Protein AF-A0A0F9B2Y0-F1 (afdb_monomer)

Sequence (107 aa):
MMSETSPWLKVSEAFGSEPIVSQLLAGGLNIYVERYICEAMSPSVEALPITALVTQFGGSKVDEGGKGSVHAQFFPSISAVVPAGCATTWEFSGFADFAVFYFQPQS

Structure (mmCIF, N/CA/C/O backbone):
data_AF-A0A0F9B2Y0-F1
#
_entry.id   AF-A0A0F9B2Y0-F1
#
loop_
_atom_site.group_PDB
_atom_site.id
_atom_site.type_symbol
_atom_site.label_atom_id
_atom_site.label_alt_id
_atom_site.label_comp_id
_atom_site.label_asym_id
_atom_site.label_entity_id
_atom_site.label_seq_id
_atom_site.pdbx_PDB_ins_code
_atom_site.Cartn_x
_atom_site.Cartn_y
_atom_site.Cartn_z
_atom_site.occupancy
_atom_site.B_iso_or_equiv
_atom_site.auth_seq_id
_atom_site.auth_comp_id
_atom_site.auth_asym_id
_atom_site.auth_atom_id
_atom_site.pdbx_PDB_model_num
ATOM 1 N N . MET A 1 1 ? -5.778 19.342 18.969 1.00 36.38 1 MET A N 1
ATOM 2 C CA . MET A 1 1 ? -6.463 18.589 17.901 1.00 36.38 1 MET A CA 1
ATOM 3 C C . MET A 1 1 ? -5.442 18.355 16.809 1.00 36.38 1 MET A C 1
ATOM 5 O O . MET A 1 1 ? -5.197 19.264 16.030 1.00 36.38 1 MET A O 1
ATOM 9 N N . MET A 1 2 ? -4.755 17.212 16.831 1.00 38.03 2 MET A N 1
ATOM 10 C CA . MET A 1 2 ? -4.006 16.779 15.652 1.00 38.03 2 MET A CA 1
ATOM 11 C C . MET A 1 2 ? -5.064 16.443 14.605 1.00 38.03 2 MET A C 1
ATOM 13 O O . MET A 1 2 ? -5.978 15.682 14.913 1.00 38.03 2 MET A O 1
ATOM 17 N N . SER A 1 3 ? -5.022 17.075 13.433 1.00 41.97 3 SER A N 1
ATOM 18 C CA . SER A 1 3 ? -5.815 16.586 12.311 1.00 41.97 3 SER A CA 1
ATOM 19 C C . SER A 1 3 ? -5.354 15.155 12.069 1.00 41.97 3 SER A C 1
ATOM 21 O O . SER A 1 3 ? -4.180 14.947 11.765 1.00 41.97 3 SER A O 1
ATOM 23 N N . GLU A 1 4 ? -6.220 14.170 12.298 1.00 56.09 4 GLU A N 1
ATOM 24 C CA . GLU A 1 4 ? -5.918 12.787 11.944 1.00 56.09 4 GLU A CA 1
ATOM 25 C C . GLU A 1 4 ? -5.850 12.720 10.423 1.00 56.09 4 GLU A C 1
ATOM 27 O O . GLU A 1 4 ? -6.848 12.531 9.731 1.00 56.09 4 GLU A O 1
ATOM 32 N N . THR A 1 5 ? -4.657 12.971 9.894 1.00 66.56 5 THR A N 1
ATOM 33 C CA . THR A 1 5 ? -4.347 12.715 8.502 1.00 66.56 5 THR A CA 1
ATOM 34 C C . THR A 1 5 ? -4.630 11.245 8.256 1.00 66.56 5 THR A C 1
ATOM 36 O O . THR A 1 5 ? -4.080 10.377 8.942 1.00 66.56 5 THR A O 1
ATOM 39 N N . SER A 1 6 ? -5.537 10.968 7.325 1.00 84.12 6 SER A N 1
ATOM 40 C CA . SER A 1 6 ? -5.966 9.608 7.059 1.00 84.12 6 SER A CA 1
ATOM 41 C C . SER A 1 6 ? -4.760 8.725 6.708 1.00 84.12 6 SER A C 1
ATOM 43 O O . SER A 1 6 ? -3.865 9.196 6.004 1.00 84.12 6 SER A O 1
ATOM 45 N N . PRO A 1 7 ? -4.699 7.461 7.171 1.00 86.38 7 PRO A N 1
ATOM 46 C CA . PRO A 1 7 ? -3.510 6.614 7.016 1.00 86.38 7 PRO A CA 1
ATOM 47 C C . PRO A 1 7 ? -3.006 6.496 5.574 1.00 86.38 7 PRO A C 1
ATOM 49 O O . PRO A 1 7 ? -1.803 6.445 5.348 1.00 86.38 7 PRO A O 1
ATOM 52 N N . TRP A 1 8 ? -3.924 6.509 4.610 1.00 89.69 8 TR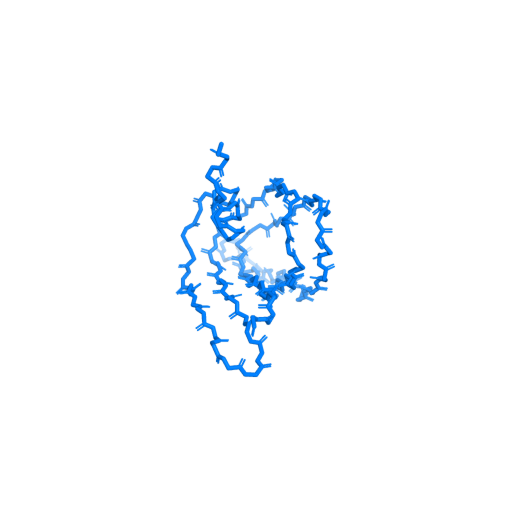P A N 1
ATOM 53 C CA . TRP A 1 8 ? -3.622 6.478 3.183 1.00 89.69 8 TRP A CA 1
ATOM 54 C C . TRP A 1 8 ? -2.944 7.749 2.659 1.00 89.69 8 TRP A C 1
ATOM 56 O O . TRP A 1 8 ? -2.064 7.668 1.807 1.00 89.69 8 TRP A O 1
ATOM 66 N N . LEU A 1 9 ? -3.249 8.925 3.223 1.00 87.00 9 LEU A N 1
ATOM 67 C CA . LEU A 1 9 ? -2.581 10.165 2.819 1.00 87.00 9 LEU A CA 1
ATOM 68 C C . LEU A 1 9 ? -1.089 10.123 3.169 1.00 87.00 9 LEU A C 1
ATOM 70 O O . LEU A 1 9 ? -0.271 10.531 2.355 1.00 87.00 9 LEU A O 1
ATOM 74 N N . LYS A 1 10 ? -0.724 9.531 4.316 1.00 86.12 10 LYS A N 1
ATOM 75 C CA . LYS A 1 10 ? 0.688 9.341 4.689 1.00 86.12 10 LYS A CA 1
ATOM 76 C C . LYS A 1 10 ? 1.454 8.500 3.668 1.00 86.12 10 LYS A C 1
ATOM 78 O O . LYS A 1 10 ? 2.622 8.767 3.406 1.00 86.12 10 LYS A O 1
ATOM 83 N N . VAL A 1 11 ? 0.808 7.475 3.112 1.00 87.75 11 VAL A N 1
ATOM 84 C CA . VAL A 1 11 ? 1.408 6.631 2.073 1.00 87.75 11 VAL A CA 1
ATOM 85 C C . VAL A 1 11 ? 1.506 7.413 0.767 1.00 87.75 11 VAL A C 1
ATOM 87 O O . VAL A 1 11 ? 2.599 7.529 0.228 1.00 87.75 11 VAL A O 1
ATOM 90 N N . SER A 1 12 ? 0.420 8.025 0.288 1.00 88.06 12 SER A N 1
ATOM 91 C CA . SER A 1 12 ? 0.454 8.824 -0.947 1.00 88.06 12 SER A CA 1
ATOM 92 C C . SER A 1 12 ? 1.509 9.939 -0.906 1.00 88.06 12 SER A C 1
ATOM 94 O O . SER A 1 12 ? 2.247 10.112 -1.876 1.00 88.06 12 SER A O 1
ATOM 96 N N . GLU A 1 13 ? 1.645 10.638 0.226 1.00 88.44 13 GLU A N 1
ATOM 97 C CA . GLU A 1 13 ? 2.670 11.666 0.438 1.00 88.44 13 GLU A CA 1
ATOM 98 C C . GLU A 1 13 ? 4.087 11.082 0.425 1.00 88.44 13 GLU A C 1
ATOM 100 O O . GLU A 1 13 ? 4.966 11.634 -0.237 1.00 88.44 13 GLU A O 1
ATOM 105 N N . ALA A 1 14 ? 4.316 9.950 1.101 1.00 87.19 14 ALA A N 1
ATOM 106 C CA . ALA A 1 14 ? 5.621 9.291 1.117 1.00 87.19 14 ALA A CA 1
ATOM 107 C C . ALA A 1 14 ? 6.054 8.840 -0.289 1.00 87.19 14 ALA A C 1
ATOM 109 O O . ALA A 1 14 ? 7.225 8.960 -0.645 1.00 87.19 14 ALA A O 1
ATOM 110 N N . PHE A 1 15 ? 5.106 8.366 -1.100 1.00 85.00 15 PHE A N 1
ATOM 111 C CA . PHE A 1 15 ? 5.336 7.954 -2.486 1.00 85.00 15 PHE A CA 1
ATOM 112 C C . PHE A 1 15 ? 5.294 9.112 -3.490 1.00 85.00 15 PHE A C 1
ATOM 114 O O . PHE A 1 15 ? 5.571 8.892 -4.664 1.00 85.00 15 PHE A O 1
ATOM 121 N N . GLY A 1 16 ? 4.924 10.334 -3.090 1.00 87.38 16 GLY A N 1
ATOM 122 C CA . GLY A 1 16 ? 4.801 11.476 -4.006 1.00 87.38 16 GLY A CA 1
ATOM 123 C C . GLY A 1 16 ? 3.978 11.175 -5.269 1.00 87.38 16 GLY A C 1
ATOM 124 O O . GLY A 1 16 ? 4.250 11.734 -6.331 1.00 87.38 16 GLY A O 1
ATOM 125 N N . SER A 1 17 ? 3.027 10.241 -5.173 1.00 87.56 17 SER A N 1
ATOM 126 C CA . SER A 1 17 ? 2.302 9.665 -6.303 1.00 87.56 17 SER A CA 1
ATOM 127 C C . SER A 1 17 ? 0.828 9.521 -5.950 1.00 87.56 17 SER A C 1
ATOM 129 O O . SER A 1 17 ? 0.467 9.178 -4.818 1.00 87.56 17 SER A O 1
ATOM 131 N N . GLU A 1 18 ? -0.029 9.789 -6.931 1.00 91.56 18 GLU A N 1
ATOM 132 C CA . GLU A 1 18 ? -1.464 9.578 -6.799 1.00 91.56 18 GLU A CA 1
ATOM 133 C C . GLU A 1 18 ? -1.814 8.120 -7.122 1.00 91.56 18 GLU A C 1
ATOM 135 O O . GLU A 1 18 ? -1.345 7.569 -8.126 1.00 91.56 18 GLU A O 1
ATOM 140 N N . PRO A 1 19 ? -2.650 7.471 -6.299 1.00 94.06 19 PRO A N 1
ATOM 141 C CA . PRO A 1 19 ? -3.080 6.112 -6.568 1.00 94.06 19 PRO A CA 1
ATOM 142 C C . PRO A 1 19 ? -4.041 6.053 -7.768 1.00 94.06 19 PRO A C 1
ATOM 144 O O . PRO A 1 19 ? -4.948 6.870 -7.913 1.00 94.06 19 PRO A O 1
ATOM 147 N N . ILE A 1 20 ? -3.906 5.019 -8.600 1.00 95.56 20 ILE A N 1
ATOM 148 C CA . ILE A 1 20 ? -4.813 4.743 -9.731 1.00 95.56 20 ILE A CA 1
ATOM 149 C C . ILE A 1 20 ? -6.139 4.100 -9.295 1.00 95.56 20 ILE A C 1
ATOM 151 O O . ILE A 1 20 ? -7.101 4.052 -10.059 1.00 95.56 20 ILE A O 1
ATOM 155 N N . VAL A 1 21 ? -6.182 3.570 -8.074 1.00 95.44 21 VAL A N 1
ATOM 156 C CA . VAL A 1 21 ? -7.388 3.088 -7.394 1.00 95.44 21 VAL A CA 1
ATOM 157 C C . VAL A 1 21 ? -7.322 3.623 -5.980 1.00 95.44 21 VAL A C 1
ATOM 159 O O . VAL A 1 21 ? -6.300 3.430 -5.339 1.00 95.44 21 VAL A O 1
ATOM 162 N N . SER A 1 22 ? -8.389 4.244 -5.489 1.00 95.62 22 SER A N 1
ATOM 163 C CA . SER A 1 22 ? -8.485 4.729 -4.111 1.00 95.62 22 SER A CA 1
ATOM 164 C C . SER A 1 22 ? -9.939 4.627 -3.664 1.00 95.62 22 SER A C 1
ATOM 166 O O . SER A 1 22 ? -10.791 5.394 -4.115 1.00 95.62 22 SER A O 1
ATOM 168 N N . GLN A 1 23 ? -10.266 3.591 -2.890 1.00 94.12 23 GLN A N 1
ATOM 169 C CA . GLN A 1 23 ? -11.661 3.213 -2.659 1.00 94.12 23 GLN A CA 1
ATOM 170 C C . GLN A 1 23 ? -11.873 2.558 -1.295 1.00 94.12 23 GLN A C 1
ATOM 172 O O . GLN A 1 23 ? -11.122 1.677 -0.884 1.00 94.12 23 GLN A O 1
ATOM 177 N N . LEU A 1 24 ? -12.977 2.915 -0.635 1.00 92.38 24 LEU A N 1
ATOM 178 C CA . LEU A 1 24 ? -13.501 2.151 0.494 1.00 92.38 24 LEU A CA 1
ATOM 179 C C . LEU A 1 24 ? -14.360 0.986 -0.015 1.00 92.38 24 LEU A C 1
ATOM 181 O O . LEU A 1 24 ? -15.382 1.196 -0.676 1.00 92.38 24 LEU A O 1
ATOM 185 N N . LEU A 1 25 ? -13.966 -0.236 0.331 1.00 90.69 25 LEU A N 1
ATOM 186 C CA . LEU A 1 25 ? -14.751 -1.456 0.175 1.00 90.69 25 LEU A CA 1
ATOM 187 C C . LEU A 1 25 ? -15.544 -1.695 1.467 1.00 90.69 25 LEU A C 1
ATOM 189 O O . LEU A 1 25 ? -15.115 -2.415 2.374 1.00 90.69 25 LEU A O 1
ATOM 193 N N . ALA A 1 26 ? -16.695 -1.028 1.555 1.00 81.62 26 ALA A N 1
ATOM 194 C CA . ALA A 1 26 ? -17.614 -1.142 2.683 1.00 81.62 26 ALA A CA 1
ATOM 195 C C . ALA A 1 26 ? -18.297 -2.526 2.734 1.00 81.62 26 ALA A C 1
ATOM 197 O O . ALA A 1 26 ? -18.407 -3.225 1.726 1.00 81.62 26 ALA A O 1
ATOM 198 N N . GLY A 1 27 ? -18.784 -2.916 3.915 1.00 77.75 27 GLY A N 1
ATOM 199 C CA . GLY A 1 27 ? -19.436 -4.208 4.155 1.00 77.75 27 GLY A CA 1
ATOM 200 C C . GLY A 1 27 ? -18.608 -5.110 5.069 1.00 77.75 27 GLY A C 1
ATOM 201 O O . GLY A 1 27 ? -17.907 -4.621 5.948 1.00 77.75 27 GLY A O 1
ATOM 202 N N . GLY A 1 28 ? -18.674 -6.430 4.868 1.00 75.25 28 GLY A N 1
ATOM 203 C CA . GLY A 1 28 ? -18.099 -7.416 5.799 1.00 75.25 28 GLY A CA 1
ATOM 204 C C . GLY A 1 28 ? -16.573 -7.377 5.978 1.00 75.25 28 GLY A C 1
ATOM 205 O O . GLY A 1 28 ? -16.071 -7.943 6.943 1.00 75.25 28 GLY A O 1
ATOM 206 N N . LEU A 1 29 ? -15.838 -6.718 5.077 1.00 78.62 29 LEU A N 1
ATOM 207 C CA . LEU A 1 29 ? -14.376 -6.590 5.143 1.00 78.62 29 LEU A CA 1
ATOM 208 C C . LEU A 1 29 ? -13.911 -5.248 5.734 1.00 78.62 29 LEU A C 1
ATOM 210 O O . LEU A 1 29 ? -12.880 -5.229 6.394 1.00 78.62 29 LEU A O 1
ATOM 214 N N . ASN A 1 30 ? -14.660 -4.157 5.523 1.00 89.25 30 ASN A N 1
ATOM 215 C CA . ASN A 1 30 ? -14.293 -2.775 5.871 1.00 89.25 30 ASN A CA 1
ATOM 216 C C . ASN A 1 30 ? -12.818 -2.433 5.563 1.00 89.25 30 ASN A C 1
ATOM 218 O O . ASN A 1 30 ? -12.003 -2.201 6.456 1.00 89.25 30 ASN A O 1
ATOM 222 N N . ILE A 1 31 ? -12.459 -2.446 4.277 1.00 92.88 31 ILE A N 1
ATOM 223 C CA . ILE A 1 31 ? -11.081 -2.217 3.812 1.00 92.88 31 ILE A CA 1
ATOM 224 C C . ILE A 1 31 ? -11.048 -0.976 2.931 1.00 92.88 31 ILE A C 1
ATOM 226 O O . ILE A 1 31 ? -11.821 -0.877 1.980 1.00 92.88 31 ILE A O 1
ATOM 230 N N . TYR A 1 32 ? -10.126 -0.057 3.204 1.00 94.88 32 TYR A N 1
ATOM 231 C CA . TYR A 1 32 ? -9.745 0.963 2.228 1.00 94.88 32 TYR A CA 1
ATOM 232 C C . TYR A 1 32 ? -8.608 0.411 1.373 1.00 94.88 32 TYR A C 1
ATOM 234 O O . TYR A 1 32 ? -7.708 -0.235 1.905 1.00 94.88 32 TYR A O 1
ATOM 242 N N . VAL A 1 33 ? -8.653 0.610 0.062 1.00 95.69 33 VAL A N 1
ATOM 243 C CA . VAL A 1 33 ? -7.638 0.094 -0.857 1.00 95.69 33 VAL A CA 1
ATOM 244 C C . VAL A 1 33 ? -7.069 1.213 -1.704 1.00 95.69 33 VAL A C 1
ATOM 246 O O . VAL A 1 33 ? -7.819 2.013 -2.265 1.00 95.69 33 VAL A O 1
ATOM 249 N N . GLU A 1 34 ? -5.746 1.212 -1.831 1.00 96.75 34 GLU A N 1
ATOM 250 C CA . GLU A 1 34 ? -5.029 2.000 -2.823 1.00 96.75 34 GLU A CA 1
ATOM 251 C C . GLU A 1 34 ? -4.187 1.111 -3.732 1.00 96.75 34 GLU A C 1
ATOM 253 O O . GLU A 1 34 ? -3.637 0.108 -3.279 1.00 96.75 34 GLU A O 1
ATOM 258 N N . ARG A 1 35 ? -4.074 1.477 -5.012 1.00 95.75 35 ARG A N 1
ATOM 259 C CA . ARG A 1 35 ? -3.119 0.877 -5.955 1.00 95.75 35 ARG A CA 1
ATOM 260 C C . ARG A 1 35 ? -2.286 1.966 -6.607 1.00 95.75 35 ARG A C 1
ATOM 262 O O . ARG A 1 35 ? -2.842 2.949 -7.086 1.00 95.75 35 ARG A O 1
ATOM 269 N N . TYR A 1 36 ? -0.988 1.735 -6.698 1.00 92.88 36 TYR A N 1
ATOM 270 C CA . TYR A 1 36 ? -0.011 2.657 -7.254 1.00 92.88 36 TYR A CA 1
ATOM 271 C C . TYR A 1 36 ? 0.736 2.013 -8.417 1.00 92.88 36 TYR A C 1
ATOM 273 O O . TYR A 1 36 ? 1.001 0.813 -8.413 1.00 92.88 36 TYR A O 1
ATOM 281 N N . ILE A 1 37 ? 1.064 2.846 -9.400 1.00 91.19 37 ILE A N 1
ATOM 282 C CA . ILE A 1 37 ? 1.877 2.542 -10.579 1.00 91.19 37 ILE A CA 1
ATOM 283 C C . ILE A 1 37 ? 2.843 3.729 -10.693 1.00 91.19 37 ILE A C 1
ATOM 285 O O . ILE A 1 37 ? 2.447 4.797 -11.157 1.00 91.19 37 ILE A O 1
ATOM 289 N N . CYS A 1 38 ? 4.074 3.586 -10.193 1.00 87.44 38 CYS A N 1
ATOM 290 C CA . CYS A 1 38 ? 5.029 4.697 -10.078 1.00 87.44 38 CYS A CA 1
ATOM 291 C C . CYS A 1 38 ? 6.484 4.285 -10.358 1.00 87.44 38 CYS A C 1
ATOM 293 O O . CYS A 1 38 ? 6.830 3.104 -10.366 1.00 87.44 38 CYS A O 1
ATOM 295 N N . GLU A 1 39 ? 7.352 5.269 -10.607 1.00 83.19 39 GLU A N 1
ATOM 296 C CA . GLU A 1 39 ? 8.790 5.030 -10.767 1.00 83.19 39 GLU A CA 1
ATOM 297 C C . GLU A 1 39 ? 9.439 4.580 -9.444 1.00 83.19 39 GLU A C 1
ATOM 299 O O . GLU A 1 39 ? 8.911 4.816 -8.356 1.00 83.19 39 GLU A O 1
ATOM 304 N N . ALA A 1 40 ? 10.584 3.903 -9.567 1.00 70.69 40 ALA A N 1
ATOM 305 C CA . ALA A 1 40 ? 11.385 3.377 -8.470 1.00 70.69 40 ALA A CA 1
ATOM 306 C C . ALA A 1 40 ? 11.601 4.413 -7.373 1.00 70.69 40 ALA A C 1
ATOM 308 O O . ALA A 1 40 ? 12.075 5.520 -7.635 1.00 70.69 40 ALA A O 1
ATOM 3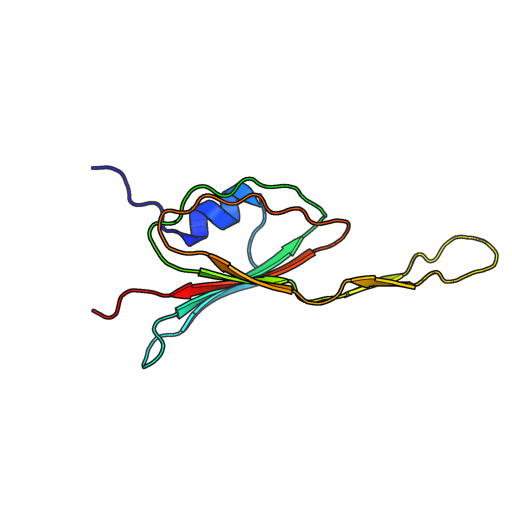09 N N . MET A 1 41 ? 11.327 4.023 -6.133 1.00 76.38 41 MET A N 1
ATOM 310 C CA . MET A 1 41 ? 11.536 4.891 -4.989 1.00 76.38 41 MET A CA 1
ATOM 311 C C . MET A 1 41 ? 11.798 4.110 -3.711 1.00 76.38 41 MET A C 1
ATOM 313 O O . MET A 1 41 ? 11.470 2.926 -3.600 1.00 76.38 41 MET A O 1
ATOM 317 N N . SER A 1 42 ? 12.406 4.808 -2.754 1.00 80.88 42 SER A N 1
ATOM 318 C CA . SER A 1 42 ? 12.776 4.270 -1.445 1.00 80.88 42 SER A CA 1
ATOM 319 C C . SER A 1 42 ? 12.106 5.048 -0.302 1.00 80.88 42 SER A C 1
ATOM 321 O O . SER A 1 42 ? 12.812 5.642 0.520 1.00 80.88 42 SER A O 1
ATOM 323 N N . PRO A 1 43 ? 10.764 5.161 -0.267 1.00 82.31 43 PRO A N 1
ATOM 324 C CA . PRO A 1 43 ? 10.106 5.959 0.750 1.00 82.31 43 PRO A CA 1
ATOM 325 C C . PRO A 1 43 ? 10.193 5.302 2.128 1.00 82.31 43 PRO A C 1
ATOM 327 O O . PRO A 1 43 ? 10.075 4.084 2.293 1.00 82.31 43 PRO A O 1
ATOM 330 N N . SER A 1 44 ? 10.353 6.154 3.137 1.00 85.69 44 SER A N 1
ATOM 331 C CA . SER A 1 44 ? 10.111 5.794 4.530 1.00 85.69 44 SER A CA 1
ATOM 332 C C . SER A 1 44 ? 8.662 6.129 4.853 1.00 85.69 44 SER A C 1
ATOM 334 O O . SER A 1 44 ? 8.262 7.292 4.776 1.00 85.69 44 SER A O 1
ATOM 336 N N . VAL A 1 45 ? 7.872 5.114 5.189 1.00 86.75 45 VAL A N 1
ATOM 337 C CA . VAL A 1 45 ? 6.478 5.275 5.598 1.00 86.75 45 VAL A CA 1
ATOM 338 C C . VAL A 1 45 ? 6.437 5.283 7.120 1.00 86.75 45 VAL A C 1
ATOM 340 O O . VAL A 1 45 ? 6.826 4.314 7.785 1.00 86.75 45 VAL A O 1
ATOM 343 N N . GLU A 1 46 ? 5.965 6.396 7.681 1.00 88.44 46 GLU A N 1
ATOM 344 C CA . GLU A 1 46 ? 5.733 6.512 9.117 1.00 88.44 46 GLU A CA 1
ATOM 345 C C . GLU A 1 46 ? 4.782 5.426 9.630 1.00 88.44 46 GLU A C 1
ATOM 347 O O . GLU A 1 46 ? 3.956 4.885 8.895 1.00 88.44 46 GLU A O 1
ATOM 352 N N . ALA A 1 47 ? 4.846 5.162 10.935 1.00 91.12 47 ALA A N 1
ATOM 353 C CA . ALA A 1 47 ? 3.915 4.261 11.592 1.00 91.12 47 ALA A CA 1
ATOM 354 C C . ALA A 1 47 ? 2.454 4.640 11.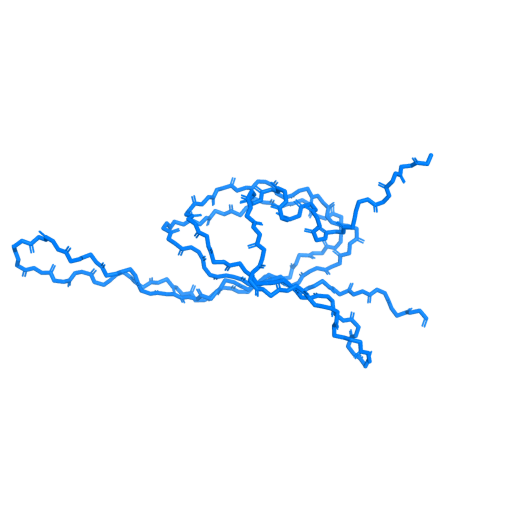286 1.00 91.12 47 ALA A C 1
ATOM 356 O O . ALA A 1 47 ? 1.992 5.749 11.589 1.00 91.12 47 ALA A O 1
ATOM 357 N N . LEU A 1 48 ? 1.729 3.689 10.698 1.00 91.19 48 LEU A N 1
ATOM 358 C CA . LEU A 1 48 ? 0.299 3.812 10.452 1.00 91.19 48 LEU A CA 1
ATOM 359 C C . LEU A 1 48 ? -0.471 3.446 11.730 1.00 91.19 48 LEU A C 1
ATOM 361 O O . LEU A 1 48 ? -0.083 2.510 12.431 1.00 91.19 48 LEU A O 1
ATOM 365 N N . PRO A 1 49 ? -1.583 4.130 12.047 1.00 91.38 49 PRO A N 1
ATOM 366 C CA . PRO A 1 49 ? -2.386 3.817 13.232 1.00 91.38 49 PRO A CA 1
ATOM 367 C C . PRO A 1 49 ? -3.212 2.527 13.078 1.00 91.38 49 PRO A C 1
ATOM 369 O O . PRO A 1 49 ? -3.869 2.099 14.022 1.00 91.38 49 PRO A O 1
ATOM 372 N N . ILE A 1 50 ? -3.192 1.910 11.895 1.00 93.19 50 ILE A N 1
ATOM 373 C CA . ILE A 1 50 ? -3.957 0.715 11.542 1.00 93.19 50 ILE A CA 1
ATOM 374 C C . ILE A 1 50 ? -3.058 -0.317 10.868 1.00 93.19 50 ILE A C 1
ATOM 376 O O . ILE A 1 50 ? -1.993 0.012 10.347 1.00 93.19 50 ILE A O 1
ATOM 380 N N . THR A 1 51 ? -3.510 -1.570 10.873 1.00 94.50 51 THR A N 1
ATOM 381 C CA . THR A 1 51 ? -2.826 -2.645 10.148 1.00 94.50 51 THR A CA 1
ATOM 382 C C . THR A 1 51 ? -3.055 -2.472 8.651 1.00 94.50 51 THR A C 1
ATOM 384 O O . THR A 1 51 ? -4.170 -2.161 8.219 1.00 94.50 51 THR A O 1
ATOM 387 N N . ALA A 1 52 ? -2.016 -2.721 7.861 1.00 95.44 52 ALA A N 1
ATOM 388 C CA . ALA A 1 52 ? -2.092 -2.726 6.408 1.00 95.44 52 ALA A CA 1
ATOM 389 C C . ALA A 1 52 ? -1.536 -4.032 5.831 1.00 95.44 52 ALA A C 1
ATOM 391 O O . ALA A 1 52 ? -0.595 -4.611 6.367 1.00 95.44 52 ALA A O 1
ATOM 392 N N . LEU A 1 53 ? -2.104 -4.492 4.721 1.00 96.00 53 LEU A N 1
ATOM 393 C CA . LEU A 1 53 ? -1.483 -5.485 3.852 1.00 96.00 53 LEU A CA 1
ATOM 394 C C . LEU A 1 53 ? -0.920 -4.752 2.639 1.00 96.00 53 LEU A C 1
ATOM 396 O O . LEU A 1 53 ? -1.662 -4.124 1.891 1.00 96.00 53 LEU A O 1
ATOM 400 N N . VAL A 1 54 ? 0.385 -4.855 2.435 1.00 94.19 54 VAL A N 1
ATOM 401 C CA . VAL A 1 54 ? 1.079 -4.302 1.273 1.00 94.19 54 VAL A CA 1
ATOM 402 C C . VAL A 1 54 ? 1.354 -5.448 0.321 1.00 94.19 54 VAL A C 1
ATOM 404 O O . VAL A 1 54 ? 1.860 -6.485 0.743 1.00 94.19 54 VAL A O 1
ATOM 407 N N . THR A 1 55 ? 0.998 -5.294 -0.948 1.00 94.19 55 THR A N 1
ATOM 408 C CA . THR A 1 55 ? 1.269 -6.287 -1.989 1.00 94.19 55 THR A CA 1
ATOM 409 C C . THR A 1 55 ? 1.942 -5.614 -3.164 1.00 94.19 55 THR A C 1
ATOM 411 O O . THR A 1 55 ? 1.309 -4.842 -3.875 1.00 94.19 55 THR A O 1
ATOM 414 N N . GLN A 1 56 ? 3.214 -5.929 -3.375 1.00 91.00 56 GLN A N 1
ATOM 415 C CA . GLN A 1 56 ? 3.916 -5.630 -4.610 1.00 91.00 56 GLN A CA 1
ATOM 416 C C . GLN A 1 56 ? 3.482 -6.659 -5.653 1.00 91.00 56 GLN A C 1
ATOM 418 O O . GLN A 1 56 ? 3.583 -7.873 -5.444 1.00 91.00 56 GLN A O 1
ATOM 423 N N . PHE A 1 57 ? 2.946 -6.164 -6.761 1.00 87.75 57 PHE A N 1
ATOM 424 C CA . PHE A 1 57 ? 2.622 -6.976 -7.915 1.00 87.75 57 PHE A CA 1
ATOM 425 C C . PHE A 1 57 ? 3.901 -7.123 -8.726 1.00 87.75 57 PHE A C 1
ATOM 427 O O . PHE A 1 57 ? 4.462 -6.143 -9.216 1.00 87.75 57 PHE A O 1
ATOM 434 N N . GLY A 1 58 ? 4.400 -8.356 -8.803 1.00 78.62 58 GLY A N 1
ATOM 435 C CA . GLY A 1 58 ? 5.586 -8.685 -9.570 1.00 78.62 58 GLY A CA 1
ATOM 436 C C . GLY A 1 58 ? 5.493 -8.181 -11.009 1.00 78.62 58 GLY A C 1
ATOM 437 O O . GLY A 1 58 ? 4.426 -7.859 -11.532 1.00 78.62 58 GLY A O 1
ATOM 438 N N . GLY A 1 59 ? 6.631 -8.137 -11.678 1.00 74.94 59 GLY A N 1
ATOM 439 C CA . GLY A 1 59 ? 6.704 -7.633 -13.038 1.00 74.94 59 GLY A CA 1
ATOM 440 C C . GLY A 1 59 ? 7.909 -8.190 -13.758 1.00 74.94 59 GLY A C 1
ATOM 441 O O . GLY A 1 59 ? 8.759 -8.862 -13.169 1.00 74.94 59 GLY A O 1
ATOM 442 N N . SER A 1 60 ? 7.988 -7.896 -15.048 1.00 62.47 60 SER A N 1
ATOM 443 C CA . SER A 1 60 ? 9.220 -8.092 -15.787 1.00 62.47 60 SER A CA 1
ATOM 444 C C . SER A 1 60 ? 9.663 -6.774 -16.387 1.00 62.47 60 SER A C 1
ATOM 446 O O . SER A 1 60 ? 8.890 -6.119 -17.085 1.00 62.47 60 SER A O 1
ATOM 448 N N . LYS A 1 61 ? 10.904 -6.378 -16.106 1.00 66.75 61 LYS A N 1
ATOM 449 C CA . LYS A 1 61 ? 11.532 -5.285 -16.841 1.00 66.75 61 LYS A CA 1
ATOM 450 C C . LYS A 1 61 ? 12.077 -5.861 -18.141 1.00 66.75 61 LYS A C 1
ATOM 452 O O . LYS A 1 61 ? 12.880 -6.795 -18.104 1.00 66.75 61 LYS A O 1
ATOM 457 N N . VAL A 1 62 ? 11.632 -5.304 -19.263 1.00 65.44 62 VAL A N 1
ATOM 458 C CA . VAL A 1 62 ? 12.155 -5.615 -20.594 1.00 65.44 62 VAL A CA 1
ATOM 459 C C . VAL A 1 62 ? 13.059 -4.461 -21.010 1.00 65.44 62 VAL A C 1
ATOM 461 O O . VAL A 1 62 ? 12.583 -3.351 -21.232 1.00 65.44 62 VAL A O 1
ATOM 464 N N . ASP A 1 63 ? 14.362 -4.715 -21.093 1.00 63.78 63 ASP A N 1
ATOM 465 C CA . ASP A 1 63 ? 15.312 -3.754 -21.653 1.00 63.78 63 ASP A CA 1
ATOM 466 C C . ASP A 1 63 ? 15.451 -4.006 -23.166 1.00 63.78 63 ASP A C 1
ATOM 468 O O . ASP A 1 63 ? 16.166 -4.912 -23.601 1.00 63.78 63 ASP A O 1
ATOM 472 N N . GLU A 1 64 ? 14.750 -3.211 -23.982 1.00 62.72 64 GLU A N 1
ATOM 473 C CA . GLU A 1 64 ? 14.897 -3.200 -25.444 1.00 62.72 64 GLU A CA 1
ATOM 474 C C . GLU A 1 64 ? 15.852 -2.069 -25.856 1.00 62.72 64 GLU A C 1
ATOM 476 O O . GLU A 1 64 ? 15.538 -0.892 -25.699 1.00 62.72 64 GLU A O 1
ATOM 481 N N . GLY A 1 65 ? 17.042 -2.395 -26.376 1.00 60.66 65 GLY A N 1
ATOM 482 C CA . GLY A 1 65 ? 17.957 -1.351 -26.870 1.00 60.66 65 GLY A CA 1
ATOM 483 C C . GLY A 1 65 ? 19.416 -1.746 -27.100 1.00 60.66 65 GLY A C 1
ATOM 484 O O . GLY A 1 65 ? 20.142 -1.024 -27.783 1.00 60.66 65 GLY A O 1
ATOM 485 N N . GLY A 1 66 ? 19.870 -2.894 -26.593 1.00 59.44 66 GLY A N 1
ATOM 486 C CA . GLY A 1 66 ? 21.197 -3.430 -26.907 1.00 59.44 66 GLY A CA 1
ATOM 487 C C . GLY A 1 66 ? 21.160 -4.317 -28.150 1.00 59.44 66 GLY A C 1
ATOM 488 O O . GLY A 1 66 ? 20.312 -5.202 -28.250 1.00 59.44 66 GLY A O 1
ATOM 489 N N . LYS A 1 67 ? 22.091 -4.133 -29.097 1.00 55.50 67 LYS A N 1
ATOM 490 C CA . LYS A 1 67 ? 22.311 -5.100 -30.187 1.00 55.50 67 LYS A CA 1
ATOM 491 C C . LYS A 1 67 ? 22.617 -6.484 -29.587 1.00 55.50 67 LYS A C 1
ATOM 493 O O . LYS A 1 67 ? 23.763 -6.743 -29.237 1.00 55.50 67 LYS A O 1
ATOM 498 N N . GLY A 1 68 ? 21.618 -7.366 -29.508 1.00 54.16 68 GLY A N 1
ATOM 499 C CA . GLY A 1 68 ? 21.829 -8.814 -29.399 1.00 54.16 68 GLY A CA 1
ATOM 500 C C . GLY A 1 68 ? 21.088 -9.585 -28.304 1.00 54.16 68 GLY A C 1
ATOM 501 O O . GLY A 1 68 ? 21.081 -10.810 -28.391 1.00 54.16 68 GLY A O 1
ATOM 502 N N . SER A 1 69 ? 20.439 -8.958 -27.320 1.00 55.91 69 SER A N 1
ATOM 503 C CA . SER A 1 69 ? 19.710 -9.725 -26.295 1.00 55.91 69 SER A CA 1
ATOM 504 C C . SER A 1 69 ? 18.608 -8.925 -25.604 1.00 55.91 69 SER A C 1
ATOM 506 O O . SER A 1 69 ? 18.854 -7.877 -25.016 1.00 55.91 69 SER A O 1
ATOM 508 N N . VAL A 1 70 ? 17.387 -9.469 -25.636 1.00 54.06 70 VAL A N 1
ATOM 509 C CA . VAL A 1 70 ? 16.314 -9.092 -24.710 1.00 54.06 70 VAL A CA 1
ATOM 510 C C . VAL A 1 70 ? 16.666 -9.705 -23.358 1.00 54.06 70 VAL A C 1
ATOM 512 O O . VAL A 1 70 ? 16.691 -10.929 -23.219 1.00 54.06 70 VAL A O 1
ATOM 515 N N . HIS A 1 71 ? 16.968 -8.873 -22.365 1.00 58.44 71 HIS A N 1
ATOM 516 C CA . HIS A 1 71 ? 17.131 -9.324 -20.986 1.00 58.44 71 HIS A CA 1
ATOM 517 C C . HIS A 1 71 ? 15.845 -9.014 -20.221 1.00 58.44 71 HIS A C 1
ATOM 519 O O . HIS A 1 71 ? 15.541 -7.857 -19.951 1.00 58.44 71 HIS A O 1
ATOM 525 N N . ALA A 1 72 ? 15.081 -10.058 -19.900 1.00 56.53 72 ALA A N 1
ATOM 526 C CA . ALA A 1 72 ? 13.949 -9.961 -18.989 1.00 56.53 72 ALA A CA 1
ATOM 527 C C . ALA A 1 72 ? 14.456 -10.152 -17.552 1.00 56.53 72 ALA A C 1
ATOM 529 O O . ALA A 1 72 ? 14.980 -11.216 -17.216 1.00 56.53 72 ALA A O 1
ATOM 530 N N . GLN A 1 73 ? 14.316 -9.133 -16.702 1.00 64.31 73 GLN A N 1
ATOM 531 C CA . GLN A 1 73 ? 14.483 -9.286 -15.252 1.00 64.31 73 GLN A CA 1
ATOM 532 C C . GLN A 1 73 ? 13.112 -9.538 -14.634 1.00 64.31 73 GLN A C 1
ATOM 534 O O . GLN A 1 73 ? 12.179 -8.790 -14.914 1.00 64.31 73 GLN A O 1
ATOM 539 N N . PHE A 1 74 ? 12.975 -10.596 -13.834 1.00 63.34 74 PHE A N 1
ATOM 540 C CA . PHE A 1 74 ? 11.728 -10.946 -13.154 1.00 63.34 74 PHE A CA 1
ATOM 541 C C . PHE A 1 74 ? 11.762 -10.472 -11.704 1.00 63.34 74 PHE A C 1
ATOM 543 O O . PHE A 1 74 ? 12.693 -10.795 -10.968 1.00 63.34 74 PHE A O 1
ATOM 550 N N . PHE A 1 75 ? 10.715 -9.765 -11.292 1.00 70.44 75 PHE A N 1
ATOM 551 C CA . PHE A 1 75 ? 10.488 -9.359 -9.911 1.00 70.44 75 PHE A CA 1
ATOM 552 C C . PHE A 1 75 ? 9.369 -10.229 -9.331 1.00 70.44 75 PHE A C 1
ATOM 554 O O . PHE A 1 75 ? 8.255 -10.191 -9.862 1.00 70.44 75 PHE A O 1
ATOM 561 N N . PRO A 1 76 ? 9.638 -11.057 -8.302 1.00 77.25 76 PRO A N 1
ATOM 562 C CA . PRO A 1 76 ? 8.596 -11.854 -7.670 1.00 77.25 76 PRO A CA 1
ATOM 563 C C . PRO A 1 76 ? 7.603 -10.939 -6.953 1.00 77.25 76 PRO A C 1
ATOM 565 O O . PRO A 1 76 ? 8.011 -9.957 -6.342 1.00 77.25 76 PRO A O 1
ATOM 568 N N . SER A 1 77 ? 6.319 -11.298 -6.983 1.00 87.25 77 SER A N 1
ATOM 569 C CA . SER A 1 77 ? 5.317 -10.638 -6.144 1.00 87.25 77 SER A CA 1
ATOM 570 C C . SER A 1 77 ? 5.621 -10.888 -4.669 1.00 87.25 77 SER A C 1
ATOM 572 O O . SER A 1 77 ? 5.921 -12.020 -4.278 1.00 87.25 77 SER A O 1
ATOM 574 N N . ILE A 1 78 ? 5.497 -9.851 -3.843 1.00 89.31 78 ILE A N 1
ATOM 575 C CA . ILE A 1 78 ? 5.717 -9.932 -2.395 1.00 89.31 78 ILE A CA 1
ATOM 576 C C . ILE A 1 78 ? 4.523 -9.316 -1.676 1.00 89.31 78 ILE A 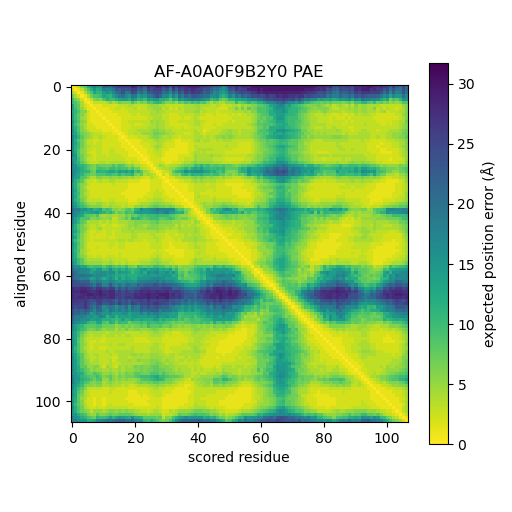C 1
ATOM 578 O O . ILE A 1 78 ? 4.086 -8.218 -2.016 1.00 89.31 78 ILE A O 1
ATOM 582 N N . SER A 1 79 ? 4.034 -9.997 -0.641 1.00 93.44 79 SER A N 1
ATOM 583 C CA . SER A 1 79 ? 3.019 -9.465 0.265 1.00 93.44 79 SER A CA 1
ATOM 584 C C . SER A 1 79 ? 3.540 -9.432 1.696 1.00 93.44 79 SER A C 1
ATOM 586 O O . SER A 1 79 ? 4.145 -10.397 2.162 1.00 93.44 79 SER A O 1
ATOM 588 N N . ALA A 1 80 ? 3.270 -8.339 2.405 1.00 93.06 80 ALA A N 1
ATOM 589 C CA . ALA A 1 80 ? 3.647 -8.156 3.798 1.00 93.06 80 ALA A CA 1
ATOM 590 C C . ALA A 1 80 ? 2.490 -7.547 4.594 1.00 93.06 80 ALA A C 1
ATOM 592 O O . ALA A 1 80 ? 1.864 -6.577 4.166 1.00 93.06 80 ALA A O 1
ATOM 593 N N . VAL A 1 81 ? 2.224 -8.108 5.773 1.00 95.94 81 VAL A N 1
ATOM 594 C CA . VAL A 1 81 ? 1.336 -7.484 6.758 1.00 95.94 81 VAL A CA 1
ATOM 595 C C . VAL A 1 81 ? 2.175 -6.536 7.605 1.00 95.94 81 VAL A C 1
ATOM 597 O O . VAL A 1 81 ? 3.137 -6.964 8.239 1.00 95.94 81 VAL A O 1
ATOM 600 N N . VAL A 1 82 ? 1.799 -5.262 7.615 1.00 95.06 82 VAL A N 1
ATOM 601 C CA . VAL A 1 82 ? 2.396 -4.209 8.437 1.00 95.06 82 VAL A CA 1
ATOM 602 C C . VAL A 1 82 ? 1.476 -3.969 9.634 1.00 95.06 82 VAL A C 1
ATOM 604 O O . VAL A 1 82 ? 0.364 -3.464 9.448 1.00 95.06 82 VAL A O 1
ATOM 607 N N . PRO A 1 83 ? 1.886 -4.347 10.857 1.00 95.00 83 PRO A N 1
ATOM 608 C CA . PRO A 1 83 ? 1.093 -4.094 12.052 1.00 95.00 83 PRO A CA 1
ATOM 609 C C . PRO A 1 83 ? 0.943 -2.595 12.331 1.00 95.00 83 PRO A C 1
ATOM 611 O O . PRO A 1 83 ? 1.824 -1.794 12.013 1.00 95.00 83 PRO A O 1
ATOM 614 N N . ALA A 1 84 ? -0.156 -2.224 12.988 1.00 93.94 84 ALA A N 1
ATOM 615 C CA . ALA A 1 84 ? -0.351 -0.863 13.480 1.00 93.94 84 ALA A CA 1
ATOM 616 C C . ALA A 1 84 ? 0.812 -0.425 14.393 1.00 93.94 84 ALA A C 1
ATOM 618 O O . ALA A 1 84 ? 1.293 -1.198 15.221 1.00 93.94 84 ALA A O 1
ATOM 619 N N . GLY A 1 85 ? 1.249 0.828 14.260 1.00 93.88 85 GLY A N 1
ATOM 620 C CA . GLY A 1 85 ? 2.339 1.405 15.051 1.00 93.88 85 GLY A CA 1
ATOM 621 C C . GLY A 1 85 ? 3.750 1.073 14.549 1.00 93.88 85 GLY A C 1
ATOM 622 O O . GLY A 1 85 ? 4.719 1.588 15.106 1.00 93.88 85 GLY A O 1
ATOM 623 N N . CYS A 1 86 ? 3.895 0.263 13.497 1.00 92.38 86 CYS A N 1
ATOM 624 C CA . CYS A 1 86 ? 5.194 -0.066 12.915 1.00 92.38 86 CYS A CA 1
ATOM 625 C C . CYS A 1 86 ? 5.531 0.864 11.742 1.00 92.38 86 CYS A C 1
ATOM 627 O O . CYS A 1 86 ? 4.817 0.892 10.742 1.00 92.38 86 CYS A O 1
ATOM 629 N N . ALA A 1 87 ? 6.636 1.604 11.852 1.00 91.25 87 ALA A N 1
ATOM 630 C CA . ALA A 1 87 ? 7.226 2.311 10.716 1.00 91.25 87 ALA A CA 1
ATOM 631 C C . ALA A 1 87 ? 7.937 1.318 9.785 1.00 91.25 87 ALA A C 1
ATOM 633 O O . ALA A 1 87 ? 8.454 0.295 10.242 1.00 91.25 87 ALA A O 1
ATOM 634 N N . THR A 1 88 ? 7.971 1.615 8.486 1.00 90.00 88 THR A N 1
ATOM 635 C CA . THR A 1 88 ? 8.547 0.715 7.476 1.00 90.00 88 THR A CA 1
ATOM 636 C C . THR A 1 88 ? 9.287 1.492 6.391 1.00 90.00 88 THR A C 1
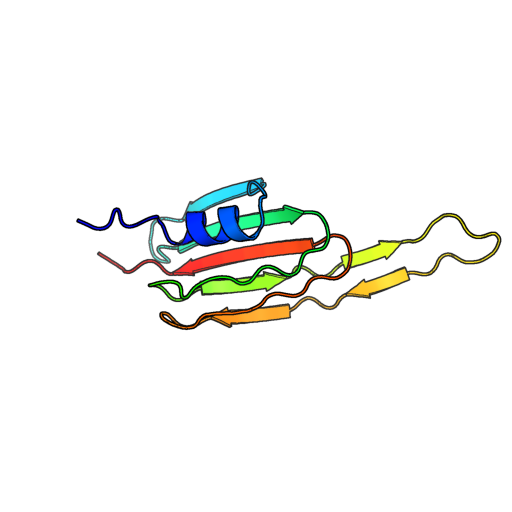ATOM 638 O O . THR A 1 88 ? 8.882 2.590 6.026 1.00 90.00 88 THR A O 1
ATOM 641 N N . THR A 1 89 ? 10.353 0.901 5.853 1.00 87.94 89 THR A N 1
ATOM 642 C CA . THR A 1 89 ? 11.068 1.416 4.675 1.00 87.94 89 THR A CA 1
ATOM 643 C C . THR A 1 89 ? 10.775 0.501 3.503 1.00 87.94 89 THR A C 1
ATOM 645 O O . THR A 1 89 ? 10.914 -0.717 3.637 1.00 87.94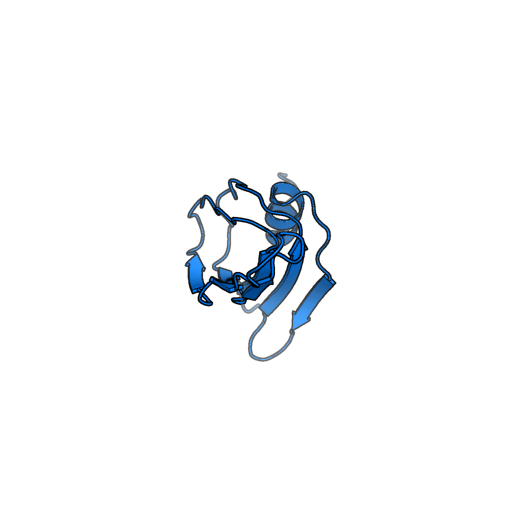 89 THR A O 1
ATOM 648 N N 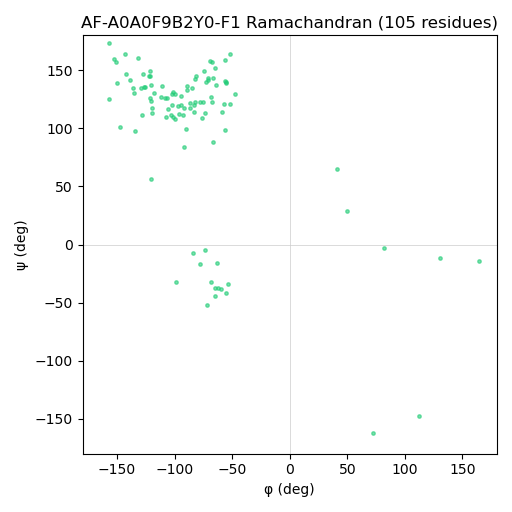. TRP A 1 90 ? 10.305 1.058 2.389 1.00 85.50 90 TRP A N 1
ATOM 649 C CA . TRP A 1 90 ? 9.975 0.275 1.200 1.00 85.50 90 TRP A CA 1
ATOM 650 C C . TRP A 1 90 ? 10.985 0.630 0.121 1.00 85.50 90 TRP A C 1
ATOM 652 O O . TRP A 1 90 ? 11.184 1.803 -0.164 1.00 85.50 90 TRP A O 1
ATOM 662 N N . GLU A 1 91 ? 11.638 -0.370 -0.461 1.00 81.69 91 GLU A N 1
ATOM 663 C CA . GLU A 1 91 ? 12.647 -0.171 -1.499 1.00 81.69 91 GLU A CA 1
ATOM 664 C C . GLU A 1 91 ? 12.194 -0.877 -2.773 1.00 81.69 91 GLU A C 1
ATOM 666 O O . GLU A 1 91 ? 12.119 -2.106 -2.826 1.00 81.69 91 GLU A O 1
ATOM 671 N N . PHE A 1 92 ? 11.890 -0.091 -3.805 1.00 78.12 92 PHE A N 1
ATOM 672 C CA . PHE A 1 92 ? 11.540 -0.601 -5.125 1.00 78.12 92 PHE A CA 1
ATOM 673 C C . PHE A 1 92 ? 12.646 -0.270 -6.123 1.00 78.12 92 PHE A C 1
ATOM 675 O O . PHE A 1 92 ? 13.148 0.852 -6.164 1.00 78.12 92 PHE A O 1
ATOM 682 N N . SER A 1 93 ? 13.004 -1.240 -6.963 1.00 72.94 93 SER A N 1
ATOM 683 C CA . SER A 1 93 ? 13.908 -1.037 -8.095 1.00 72.94 93 SER A CA 1
ATOM 684 C C . SER A 1 93 ? 13.130 -1.051 -9.408 1.00 72.94 93 SER A C 1
ATOM 686 O O . SER A 1 93 ? 12.458 -2.034 -9.715 1.00 72.94 93 SER A O 1
ATOM 688 N N . GLY A 1 94 ? 13.276 -0.004 -10.217 1.00 76.81 94 GLY A N 1
ATOM 689 C CA . GLY A 1 94 ? 12.496 0.153 -11.446 1.00 76.81 94 GLY A CA 1
ATOM 690 C C . GLY A 1 94 ? 11.030 0.502 -11.178 1.00 76.81 94 GLY A C 1
ATOM 691 O O . GLY A 1 94 ? 10.672 0.976 -10.108 1.00 76.81 94 GLY A O 1
ATOM 692 N N . PHE A 1 95 ? 10.178 0.300 -12.177 1.00 81.81 95 PHE A N 1
ATOM 693 C CA . PHE A 1 95 ? 8.769 0.661 -12.081 1.00 81.81 95 PHE A CA 1
ATOM 694 C C . PHE A 1 95 ? 8.032 -0.236 -11.068 1.00 81.81 95 PHE A C 1
ATOM 696 O O . PHE A 1 95 ? 8.098 -1.462 -11.169 1.00 81.81 95 PHE A O 1
ATOM 703 N N . ALA A 1 96 ? 7.339 0.367 -10.103 1.00 84.75 96 ALA A N 1
ATOM 704 C CA . ALA A 1 96 ? 6.606 -0.327 -9.053 1.00 84.75 96 ALA A CA 1
ATOM 705 C C . ALA A 1 96 ? 5.104 -0.363 -9.364 1.00 84.75 96 ALA A C 1
ATOM 707 O O . ALA A 1 96 ? 4.495 0.663 -9.662 1.00 84.75 96 ALA A O 1
ATOM 708 N N . ASP A 1 97 ? 4.507 -1.549 -9.251 1.00 90.56 97 ASP A N 1
ATOM 709 C CA . ASP A 1 97 ? 3.059 -1.760 -9.205 1.00 90.56 97 ASP A CA 1
ATOM 710 C C . ASP A 1 97 ? 2.747 -2.424 -7.866 1.00 90.56 97 ASP A C 1
ATOM 712 O O . ASP A 1 97 ? 3.269 -3.500 -7.561 1.00 90.56 97 ASP A O 1
ATOM 716 N N . PHE A 1 98 ? 1.965 -1.767 -7.018 1.00 92.38 98 PHE A N 1
ATOM 717 C CA . PHE A 1 98 ? 1.637 -2.302 -5.701 1.00 92.38 98 PHE A CA 1
ATOM 718 C C . PHE A 1 98 ? 0.277 -1.818 -5.216 1.00 92.38 98 PHE A C 1
ATOM 720 O O . PHE A 1 98 ? -0.228 -0.780 -5.641 1.00 92.38 98 PHE A O 1
ATOM 727 N N . ALA A 1 99 ? -0.315 -2.575 -4.299 1.00 95.50 99 ALA A N 1
ATOM 728 C CA . ALA A 1 99 ? -1.516 -2.188 -3.580 1.00 95.50 99 ALA A CA 1
ATOM 729 C C . ALA A 1 99 ? -1.288 -2.172 -2.072 1.00 95.50 99 ALA A C 1
ATOM 731 O O . ALA A 1 99 ? -0.524 -2.974 -1.528 1.00 95.50 99 ALA A O 1
ATOM 732 N N . VAL A 1 100 ? -2.013 -1.282 -1.404 1.00 95.88 100 VAL A N 1
ATOM 733 C CA . VAL A 1 100 ? -2.096 -1.201 0.050 1.00 95.88 100 VAL A CA 1
ATOM 734 C C . VAL A 1 100 ? -3.551 -1.389 0.451 1.00 95.88 100 VAL A C 1
ATOM 736 O O . VAL A 1 100 ? -4.437 -0.668 -0.003 1.00 95.88 100 VAL A O 1
ATOM 739 N N . PHE A 1 101 ? -3.798 -2.382 1.297 1.00 96.19 101 PHE A N 1
ATOM 740 C CA . PHE A 1 101 ? -5.104 -2.677 1.869 1.00 96.19 101 PHE A CA 1
ATOM 741 C C . PHE A 1 101 ? -5.081 -2.276 3.339 1.00 96.19 101 PHE A C 1
ATOM 743 O O . PHE A 1 101 ? -4.417 -2.911 4.157 1.00 96.19 101 PHE A O 1
ATOM 750 N N . TYR A 1 102 ? -5.801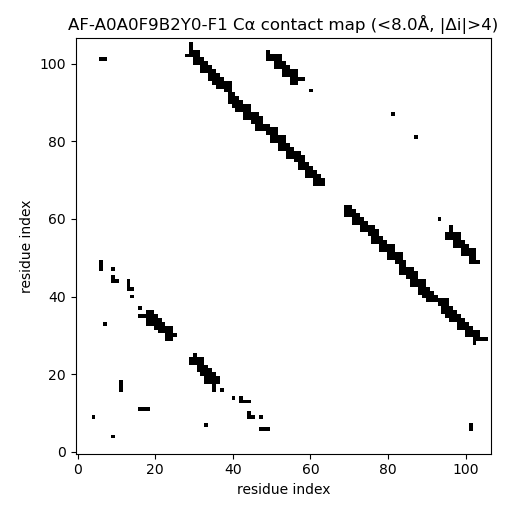 -1.217 3.672 1.00 95.38 102 TYR A N 1
ATOM 751 C CA . TYR A 1 102 ? -5.889 -0.661 5.011 1.00 95.38 102 TYR A CA 1
ATOM 752 C C . TYR A 1 102 ? -7.092 -1.269 5.736 1.00 95.38 102 TYR A C 1
ATOM 754 O O . TYR A 1 102 ? -8.242 -0.986 5.382 1.00 95.38 102 TYR A O 1
ATOM 762 N N . PHE A 1 103 ? -6.839 -2.087 6.758 1.00 93.12 103 PHE A N 1
ATOM 763 C CA . PHE A 1 103 ? -7.898 -2.712 7.549 1.00 93.12 103 PHE A CA 1
ATOM 764 C C . PHE A 1 103 ? -8.505 -1.680 8.499 1.00 93.12 103 PHE A C 1
ATOM 766 O O . PHE A 1 103 ? -7.860 -1.254 9.460 1.00 93.12 103 PHE A O 1
ATOM 773 N N . GLN A 1 104 ? -9.738 -1.258 8.219 1.00 88.81 104 GLN A N 1
ATOM 774 C CA . GLN A 1 104 ? -10.432 -0.284 9.051 1.00 88.81 104 GLN A CA 1
ATOM 775 C C . GLN A 1 104 ? -11.054 -0.985 10.271 1.00 88.81 104 GLN A C 1
ATOM 777 O O . GLN A 1 104 ? -11.534 -2.118 10.153 1.00 88.81 104 GLN A O 1
ATOM 782 N N . PRO A 1 105 ? -11.102 -0.326 11.441 1.00 80.94 105 PRO A N 1
ATOM 783 C CA . PRO A 1 105 ? -11.889 -0.811 12.569 1.00 80.94 105 PRO A CA 1
ATOM 784 C C .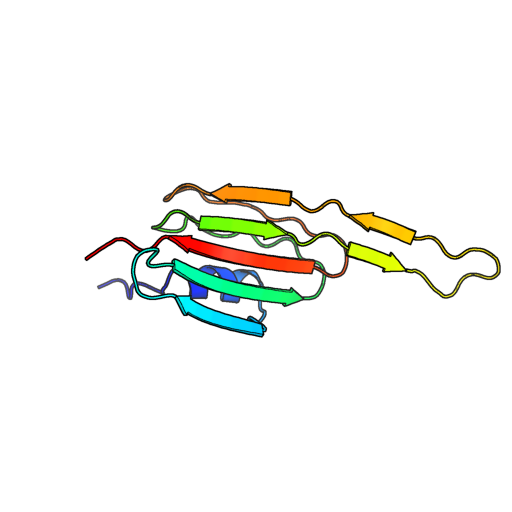 PRO A 1 105 ? -13.353 -1.010 12.156 1.00 80.94 105 PRO A C 1
ATOM 786 O O . PRO A 1 105 ? -13.911 -0.185 11.434 1.00 80.94 105 PRO A O 1
ATOM 789 N N . GLN A 1 106 ? -13.989 -2.093 12.605 1.00 71.00 106 GLN A N 1
ATOM 790 C CA . GLN A 1 106 ? -15.442 -2.220 12.490 1.00 71.00 106 GLN A CA 1
ATOM 791 C C . GLN A 1 106 ? -16.080 -1.314 13.550 1.00 71.00 106 GLN A C 1
ATOM 793 O O . GLN A 1 106 ? -15.747 -1.420 14.730 1.00 71.00 106 GLN A O 1
ATOM 798 N N . SER A 1 107 ? -16.925 -0.388 13.102 1.00 61.91 107 SER A N 1
ATOM 799 C CA . SER A 1 107 ? -17.754 0.490 13.937 1.00 61.91 107 SER A CA 1
ATOM 800 C C . SER A 1 107 ? -18.982 -0.225 14.474 1.00 61.91 107 SER A C 1
ATOM 802 O O . SER A 1 107 ? -19.578 -0.980 13.671 1.00 61.91 107 SER A O 1
#

Secondary structure (DSSP, 8-state):
------HHHHHHHHHTS--SEEEEE-SSS-EEEEEEEE----PEEPPPSS-EEEEE--EEEEE--STT--EEEEE--EEEEE-TT--EE----SSEEEEEEEEPPP-

Foldseek 3Di:
DPPPPALVVLVCVQQVFDFPDFDAPDDPQRKTKTKDWAFWDWGWRAFGQFKKKKKWDKDWDFDPDDPPDTDTDTGDIDIDIDGGRDIDIDGDHGITIMMMITRDDDD

Solvent-accessible surface area (backbone atoms only — not comparable to full-atom values): 6310 Å² total; per-residue (Å²): 131,80,80,80,72,52,66,64,55,55,48,34,62,44,64,74,47,78,56,83,38,78,46,78,47,77,67,101,72,31,31,37,38,36,30,39,77,44,74,50,46,70,35,64,37,71,51,31,90,44,38,31,41,40,34,42,52,46,51,67,53,74,52,84,83,60,98,84,58,82,52,72,48,78,45,78,61,47,74,47,78,44,56,51,67,48,61,48,75,47,81,48,82,53,75,41,38,34,36,42,39,36,53,49,83,89,128

Nearest PDB structures (foldseek):
  3es4-assembly1_B  TM=5.528E-01  e=1.803E-02  Agrobacterium fabrum str. C58
  2q30-assembly1_A  TM=5.058E-01  e=4.221E-02  Oleidesulfovibrio alaskensis G20
  5fq0-assembly1_A  TM=3.344E-01  e=1.682E-01  Halomonas sp.
  2yc4-assembly1_B  TM=2.817E-01  e=1.682E-01  Chlamydomonas reinhardtii
  5fpz-assembly1_A-2  TM=3.474E-01  e=3.018E-01  Yersinia enterocolitica subsp. enterocolitica 8081

Mean predicted aligned error: 7.67 Å

Organism: NCBI:txid412755

pLDDT: mean 82.09, std 14.2, range [36.38, 96.75]

Radius of gyration: 16.08 Å; Cα contacts (8 Å, |Δi|>4): 213; chains: 1; bounding box: 42×30×48 Å